Protein AF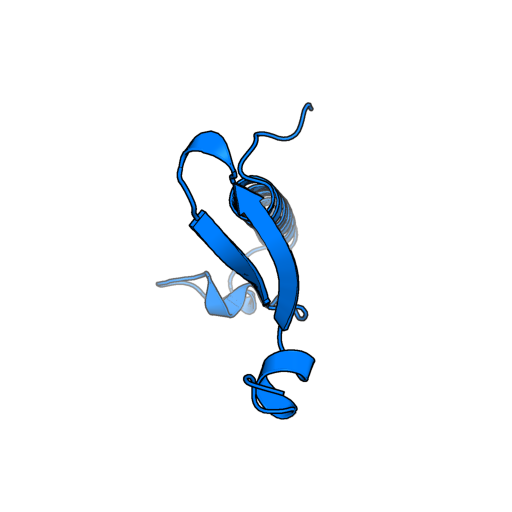-A0A941M8N7-F1 (afdb_monomer_lite)

Foldseek 3Di:
DPDDPVVVVQWDKDWDDDVVVRDTDIFIDGPDDDVQVVDDPDGLVVDDPVVSVVVSVVVVQVRVCVRVVHHDDD

Secondary structure (DSSP, 8-state):
--S-HHHHHHEEEEEEEEGGGTEEEEEEEESS--GGGT-SS--GGGS-HHHHHHHHHHHHHHHHHHHHTSPPP-

Structure (mmCIF, N/CA/C/O backbone):
data_AF-A0A941M8N7-F1
#
_entry.id   AF-A0A941M8N7-F1
#
loop_
_atom_site.group_PDB
_atom_site.id
_atom_site.type_symbol
_atom_site.label_atom_id
_atom_site.label_alt_id
_atom_site.label_comp_id
_atom_site.label_asym_id
_atom_site.label_entity_id
_atom_site.label_seq_id
_atom_site.pdbx_PDB_ins_code
_atom_site.Cartn_x
_atom_site.Cartn_y
_atom_site.Cartn_z
_atom_site.occupancy
_atom_site.B_iso_or_equiv
_atom_site.auth_seq_id
_atom_site.auth_comp_id
_atom_site.auth_asym_id
_atom_site.auth_atom_id
_atom_site.pdbx_PDB_model_num
ATOM 1 N N . ASP A 1 1 ? 6.201 -13.184 -19.216 1.00 65.44 1 ASP A N 1
ATOM 2 C CA . ASP A 1 1 ? 5.707 -12.616 -17.948 1.00 65.44 1 ASP A CA 1
ATOM 3 C C . ASP A 1 1 ? 6.164 -13.474 -16.786 1.00 65.44 1 ASP A C 1
ATOM 5 O O . ASP A 1 1 ? 5.782 -14.635 -16.733 1.00 65.44 1 ASP A O 1
ATOM 9 N N . TYR A 1 2 ? 6.993 -12.924 -15.899 1.00 83.75 2 TYR A N 1
ATOM 10 C CA . TYR A 1 2 ? 7.616 -13.670 -14.794 1.00 83.75 2 TYR A CA 1
ATOM 11 C C . TYR A 1 2 ? 6.730 -13.771 -13.540 1.00 83.75 2 TYR A C 1
ATOM 13 O O . TYR A 1 2 ? 6.918 -14.670 -12.726 1.00 83.75 2 TYR A O 1
ATOM 21 N N . LEU A 1 3 ? 5.731 -12.890 -13.398 1.00 88.12 3 LEU A N 1
ATOM 22 C CA . LEU A 1 3 ? 4.767 -12.904 -12.294 1.00 88.12 3 LEU A CA 1
ATOM 23 C C . LEU A 1 3 ? 3.408 -13.454 -12.742 1.00 88.12 3 LEU A C 1
ATOM 25 O O . LEU A 1 3 ? 2.844 -13.055 -13.772 1.00 88.12 3 LEU A O 1
ATOM 29 N N . ALA A 1 4 ? 2.839 -14.335 -11.921 1.00 94.19 4 ALA A N 1
ATOM 30 C CA . ALA A 1 4 ? 1.498 -14.859 -12.133 1.00 94.19 4 ALA A CA 1
ATOM 31 C C . ALA A 1 4 ? 0.453 -13.724 -12.120 1.00 94.19 4 ALA A C 1
ATOM 33 O O . ALA A 1 4 ? 0.595 -12.719 -11.417 1.00 94.19 4 ALA A O 1
ATOM 34 N N . LYS A 1 5 ? -0.603 -13.857 -12.934 1.00 94.12 5 LYS A N 1
ATOM 35 C CA . LYS A 1 5 ? -1.622 -12.804 -13.117 1.00 94.12 5 LYS A CA 1
ATOM 36 C C . LYS A 1 5 ? -2.318 -12.422 -11.807 1.00 94.12 5 LYS A C 1
ATOM 38 O O . LYS A 1 5 ? -2.572 -11.247 -11.577 1.00 94.12 5 LYS A O 1
ATOM 43 N N . ASN A 1 6 ? -2.583 -13.399 -10.943 1.00 94.81 6 ASN A N 1
ATOM 44 C CA . ASN A 1 6 ? -3.190 -13.183 -9.629 1.00 94.81 6 ASN A CA 1
ATOM 45 C C . ASN A 1 6 ? -2.304 -12.332 -8.703 1.00 94.81 6 ASN A C 1
ATOM 47 O O . ASN A 1 6 ? -2.821 -11.480 -7.989 1.00 94.81 6 ASN A O 1
ATOM 51 N N . ILE A 1 7 ? -0.980 -12.515 -8.745 1.00 93.56 7 ILE A N 1
ATOM 52 C CA . ILE A 1 7 ? -0.048 -11.693 -7.963 1.00 93.56 7 ILE A CA 1
ATOM 53 C C . ILE A 1 7 ? -0.093 -10.248 -8.462 1.00 93.56 7 ILE A C 1
ATOM 55 O O . ILE A 1 7 ? -0.334 -9.332 -7.686 1.00 93.56 7 ILE A O 1
ATOM 59 N N . ARG A 1 8 ? -0.001 -10.034 -9.775 1.00 92.31 8 ARG A N 1
ATOM 60 C CA . ARG A 1 8 ? -0.074 -8.685 -10.367 1.00 92.31 8 ARG A CA 1
ATOM 61 C C . ARG A 1 8 ? -1.411 -7.980 -10.130 1.00 92.31 8 ARG A C 1
ATOM 63 O O . ARG A 1 8 ? -1.478 -6.754 -10.069 1.00 92.31 8 ARG A O 1
ATOM 70 N N . ALA A 1 9 ? -2.491 -8.747 -10.001 1.00 94.50 9 ALA A N 1
ATOM 71 C CA . ALA A 1 9 ? -3.793 -8.198 -9.656 1.00 94.50 9 ALA A CA 1
ATOM 72 C C . ALA A 1 9 ? -3.808 -7.641 -8.223 1.00 94.50 9 ALA A C 1
ATOM 74 O O . ALA A 1 9 ? -4.340 -6.554 -8.026 1.00 94.50 9 ALA A O 1
ATOM 75 N N . ARG A 1 10 ? -3.175 -8.333 -7.265 1.00 95.62 10 ARG A N 1
ATOM 76 C CA . ARG A 1 10 ? -3.180 -7.992 -5.832 1.00 95.62 10 ARG A CA 1
ATOM 77 C C . ARG A 1 10 ? -2.231 -6.850 -5.445 1.00 95.62 10 ARG A C 1
ATOM 79 O O . ARG A 1 10 ? -2.485 -6.171 -4.452 1.00 95.62 10 ARG A O 1
ATOM 86 N N . TYR A 1 11 ? -1.152 -6.651 -6.200 1.00 95.94 11 TYR A N 1
ATOM 87 C CA . TYR A 1 11 ? -0.094 -5.701 -5.851 1.00 95.94 11 TYR A CA 1
ATOM 88 C C . TYR A 1 11 ? -0.000 -4.538 -6.833 1.00 95.94 11 TYR A C 1
ATOM 90 O O . TYR A 1 11 ? -0.081 -4.726 -8.049 1.00 95.94 11 TYR A O 1
ATOM 98 N N . GLU A 1 12 ? 0.173 -3.337 -6.296 1.00 95.31 12 GLU A N 1
ATOM 99 C CA . GLU A 1 12 ? 0.720 -2.199 -7.023 1.00 95.31 12 GLU A CA 1
ATOM 100 C C . GLU A 1 12 ? 2.233 -2.376 -7.097 1.00 95.31 12 GLU A C 1
ATOM 102 O O . GLU A 1 12 ? 2.850 -2.833 -6.134 1.00 95.31 12 GLU A O 1
ATOM 107 N N . MET A 1 13 ? 2.808 -2.139 -8.275 1.00 94.69 13 MET A N 1
ATOM 108 C CA . MET A 1 13 ? 4.193 -2.500 -8.564 1.00 94.69 13 MET A CA 1
ATOM 109 C C . MET A 1 13 ? 4.875 -1.396 -9.364 1.00 94.69 13 MET A C 1
ATOM 111 O O . MET A 1 13 ? 4.277 -0.853 -10.295 1.00 94.69 13 MET A O 1
ATOM 115 N N . ILE A 1 14 ? 6.137 -1.126 -9.043 1.00 93.50 14 ILE A N 1
ATOM 116 C CA . ILE A 1 14 ? 7.017 -0.247 -9.815 1.00 93.50 14 ILE A CA 1
ATOM 117 C C . ILE A 1 14 ? 8.361 -0.924 -10.032 1.00 93.50 14 ILE A C 1
ATOM 119 O O . ILE A 1 14 ? 8.931 -1.523 -9.120 1.00 93.50 14 ILE A O 1
ATOM 123 N N . ASP A 1 15 ? 8.887 -0.783 -11.239 1.00 93.50 15 ASP A N 1
ATOM 124 C CA . ASP A 1 15 ? 10.230 -1.230 -11.565 1.00 93.50 15 ASP A CA 1
ATOM 125 C C . ASP A 1 15 ? 11.231 -0.112 -11.284 1.00 93.50 15 ASP A C 1
ATOM 127 O O . ASP A 1 15 ? 11.053 1.033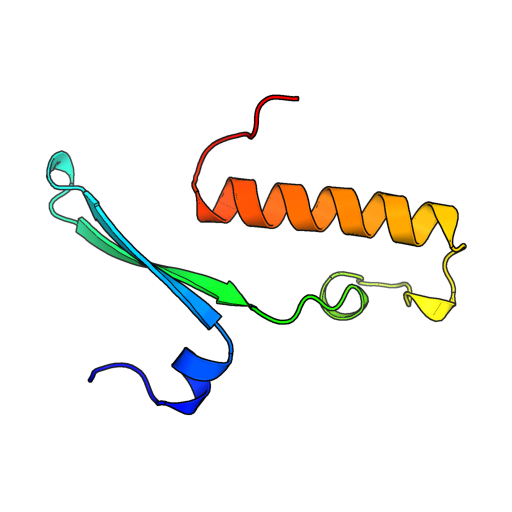 -11.705 1.00 93.50 15 ASP A O 1
ATOM 131 N N . VAL A 1 16 ? 12.294 -0.447 -10.559 1.00 93.12 16 VAL A N 1
ATOM 132 C CA . VAL A 1 16 ? 13.348 0.483 -10.166 1.00 93.12 16 VAL A CA 1
ATOM 133 C C . VAL A 1 16 ? 14.675 -0.033 -10.693 1.00 93.12 16 VAL A C 1
ATOM 135 O O . VAL A 1 16 ? 15.059 -1.181 -10.466 1.00 93.12 16 VAL A O 1
ATOM 138 N N . ASN A 1 17 ? 15.396 0.847 -11.384 1.00 93.69 17 ASN A N 1
ATOM 139 C CA . ASN A 1 17 ? 16.735 0.567 -11.873 1.00 93.69 17 ASN A CA 1
ATOM 140 C C . ASN A 1 17 ? 17.756 1.433 -11.130 1.00 93.69 17 ASN A C 1
ATOM 142 O O . ASN A 1 17 ? 17.693 2.662 -11.192 1.00 93.69 17 ASN A O 1
ATOM 146 N N . VAL A 1 18 ? 18.684 0.788 -10.426 1.00 90.81 18 VAL A N 1
ATOM 147 C CA . VAL A 1 18 ? 19.765 1.425 -9.672 1.00 90.81 18 VAL A CA 1
ATOM 148 C C . VAL A 1 18 ? 21.080 1.100 -10.370 1.00 90.81 18 VAL A C 1
ATOM 150 O O . VAL A 1 18 ? 21.754 0.114 -10.068 1.00 90.81 18 VAL A O 1
ATOM 153 N N . TYR A 1 19 ? 21.436 1.943 -11.337 1.00 92.00 19 TYR A N 1
ATOM 154 C CA . TYR A 1 19 ? 22.591 1.717 -12.204 1.00 92.00 19 TYR A CA 1
ATOM 155 C C . TYR A 1 19 ? 23.917 1.687 -11.441 1.00 92.00 19 TYR A C 1
ATOM 157 O O . TYR A 1 19 ? 24.759 0.851 -11.756 1.00 92.00 19 TYR A O 1
ATOM 165 N N . GLN A 1 20 ? 24.102 2.556 -10.435 1.00 92.62 20 GLN A N 1
ATOM 166 C CA . GLN A 1 20 ? 25.351 2.585 -9.659 1.00 92.62 20 GLN A CA 1
ATOM 167 C C . GLN A 1 20 ? 25.629 1.253 -8.946 1.00 92.62 20 GLN A C 1
ATOM 169 O O . GLN A 1 20 ? 26.785 0.872 -8.796 1.00 92.62 20 GLN A O 1
ATOM 174 N N . GLU A 1 21 ? 24.572 0.529 -8.575 1.00 92.69 21 GLU A N 1
ATOM 175 C CA . GLU A 1 21 ? 24.642 -0.737 -7.838 1.00 92.69 21 GLU A CA 1
ATOM 176 C C . GLU A 1 21 ? 24.509 -1.967 -8.754 1.00 92.69 21 GLU A C 1
ATOM 178 O O . GLU A 1 21 ? 24.468 -3.096 -8.271 1.00 92.69 21 GLU A O 1
ATOM 183 N N . ASN A 1 22 ? 24.408 -1.772 -10.078 1.00 93.19 22 ASN A N 1
ATOM 184 C CA .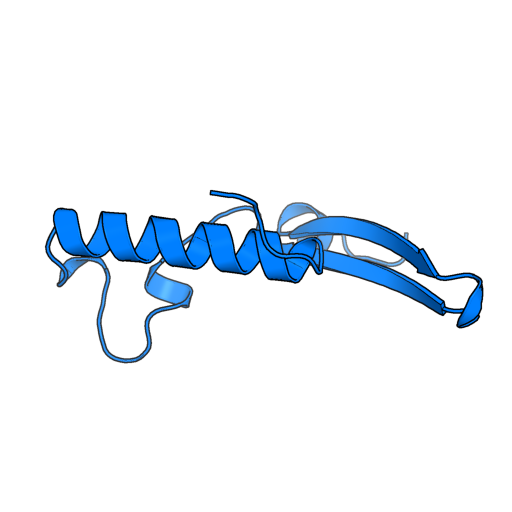 ASN A 1 22 ? 24.068 -2.821 -11.050 1.00 93.19 22 ASN A CA 1
ATOM 185 C C . ASN A 1 22 ? 22.831 -3.648 -10.636 1.00 93.19 22 ASN A C 1
ATOM 187 O O . ASN A 1 22 ? 22.785 -4.863 -10.840 1.00 93.19 22 ASN A O 1
ATOM 191 N N . LEU A 1 23 ? 21.827 -2.990 -10.044 1.00 94.50 23 LEU A N 1
ATOM 192 C CA . LEU A 1 23 ? 20.653 -3.642 -9.470 1.00 94.50 23 LEU A CA 1
ATOM 193 C C . LEU A 1 23 ? 19.368 -3.176 -10.155 1.00 94.50 23 LEU A C 1
ATOM 195 O O . LEU A 1 23 ? 19.025 -1.996 -10.136 1.00 94.50 23 LEU A O 1
ATOM 199 N N . PHE A 1 24 ? 18.598 -4.138 -10.656 1.00 94.31 24 PHE A N 1
ATOM 200 C CA . PHE A 1 24 ? 17.215 -3.941 -11.071 1.00 94.31 24 PHE A CA 1
ATOM 201 C C . PHE A 1 24 ? 16.292 -4.724 -10.138 1.00 94.31 24 PHE A C 1
ATOM 203 O O . PHE A 1 24 ? 16.511 -5.915 -9.910 1.00 94.31 24 PHE A O 1
ATOM 210 N N . HIS 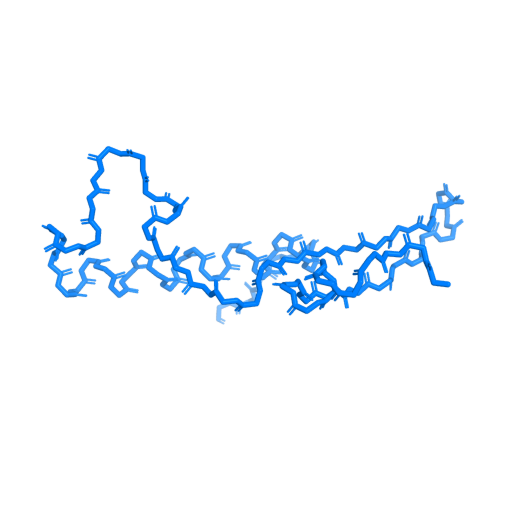A 1 25 ? 15.269 -4.069 -9.595 1.00 92.38 25 HIS A N 1
ATOM 211 C CA . HIS A 1 25 ? 14.279 -4.722 -8.743 1.00 92.38 25 HIS A CA 1
ATOM 212 C C . HIS A 1 25 ? 12.889 -4.107 -8.917 1.00 92.38 25 HIS A C 1
ATOM 214 O O . HIS A 1 25 ? 12.743 -2.915 -9.180 1.00 92.38 25 HIS A O 1
ATOM 220 N N . THR A 1 26 ? 11.860 -4.923 -8.710 1.00 93.12 26 THR A N 1
ATOM 221 C CA . THR A 1 26 ? 10.465 -4.479 -8.664 1.00 93.12 26 THR A CA 1
ATOM 222 C C . THR A 1 26 ? 10.069 -4.269 -7.206 1.00 93.12 26 THR A C 1
ATOM 224 O O . THR A 1 26 ? 10.172 -5.190 -6.393 1.00 93.12 26 THR A O 1
ATOM 227 N N . LYS A 1 27 ? 9.603 -3.070 -6.859 1.00 94.81 27 LYS A N 1
ATOM 228 C CA . LYS A 1 27 ? 8.956 -2.808 -5.569 1.00 94.81 27 LYS A CA 1
ATOM 229 C C . LYS A 1 27 ? 7.468 -3.090 -5.685 1.00 94.81 27 LYS A C 1
ATOM 231 O O . LYS A 1 27 ? 6.886 -2.856 -6.741 1.00 94.81 27 LYS A O 1
ATOM 236 N N . MET A 1 28 ? 6.850 -3.568 -4.604 1.00 95.25 28 MET A N 1
ATOM 237 C CA . MET A 1 28 ? 5.423 -3.895 -4.589 1.00 95.25 28 MET A CA 1
ATOM 238 C C . MET A 1 28 ? 4.776 -3.587 -3.234 1.00 95.25 28 MET A C 1
ATOM 240 O O . MET A 1 28 ? 5.379 -3.871 -2.200 1.00 95.25 28 MET A O 1
ATOM 244 N N . HIS A 1 29 ? 3.530 -3.109 -3.229 1.00 95.31 29 HIS A N 1
ATOM 245 C CA . HIS A 1 29 ? 2.661 -3.107 -2.043 1.00 95.31 29 HIS A CA 1
ATOM 246 C C . HIS A 1 29 ? 1.248 -3.585 -2.398 1.00 95.31 29 HIS A C 1
ATOM 248 O O . HIS A 1 29 ? 0.866 -3.635 -3.566 1.00 95.31 29 HIS A O 1
ATOM 254 N N . VAL A 1 30 ? 0.481 -4.024 -1.399 1.00 96.12 30 VAL A N 1
ATOM 255 C CA . VAL A 1 30 ? -0.893 -4.505 -1.612 1.00 96.12 30 VAL A CA 1
ATOM 256 C C . VAL A 1 30 ? -1.780 -3.326 -2.024 1.00 96.12 30 VAL A C 1
ATOM 258 O O . VAL A 1 30 ? -1.696 -2.268 -1.404 1.00 96.12 30 VAL A O 1
ATOM 261 N N . LYS A 1 31 ? -2.624 -3.514 -3.049 1.00 94.25 31 LYS A N 1
ATOM 262 C CA . LYS A 1 31 ? -3.565 -2.479 -3.521 1.00 94.25 31 LYS A CA 1
ATOM 263 C C . LYS A 1 31 ? -4.668 -2.202 -2.509 1.00 94.25 31 LYS A C 1
ATOM 265 O O . LYS A 1 31 ? -4.948 -1.057 -2.168 1.00 94.25 31 LYS A O 1
ATOM 270 N N . ASP A 1 32 ? -5.294 -3.274 -2.038 1.00 95.06 32 ASP A N 1
ATOM 271 C CA . ASP A 1 32 ? -6.433 -3.191 -1.138 1.00 95.06 32 ASP A CA 1
ATOM 272 C C . ASP A 1 32 ? -5.937 -3.110 0.304 1.00 95.06 32 ASP A C 1
ATOM 274 O O . ASP A 1 32 ? -5.491 -4.097 0.895 1.00 95.06 32 ASP A O 1
ATOM 278 N N . PHE A 1 33 ? -5.987 -1.901 0.859 1.00 94.75 33 PHE A N 1
ATOM 279 C CA . PHE A 1 33 ? -5.638 -1.662 2.250 1.00 94.75 33 PHE A CA 1
ATOM 280 C C . PHE A 1 33 ? -6.709 -2.237 3.183 1.00 94.75 33 PHE A C 1
ATOM 282 O O . PHE A 1 33 ? -7.883 -1.873 3.098 1.00 94.75 33 PHE A O 1
ATOM 289 N N . ASP A 1 34 ? -6.274 -3.060 4.132 1.00 94.94 34 ASP A N 1
ATOM 290 C CA . ASP A 1 34 ? -7.094 -3.562 5.229 1.00 94.94 34 ASP A CA 1
ATOM 291 C C . ASP A 1 34 ? -6.300 -3.463 6.531 1.00 94.94 34 ASP A C 1
ATOM 293 O O . ASP A 1 34 ? -5.277 -4.126 6.694 1.00 94.94 34 ASP A O 1
ATOM 297 N N . ILE A 1 35 ? -6.774 -2.619 7.448 1.00 95.00 35 ILE A N 1
ATOM 298 C CA . ILE A 1 35 ? -6.130 -2.367 8.738 1.00 95.00 35 ILE A CA 1
ATOM 299 C C . ILE A 1 35 ? -6.009 -3.639 9.590 1.00 95.00 35 ILE A C 1
ATOM 301 O O . ILE A 1 35 ? -5.025 -3.767 10.315 1.00 95.00 35 ILE A O 1
ATOM 305 N N . ASP A 1 36 ? -6.938 -4.596 9.484 1.00 94.94 36 ASP A N 1
ATOM 306 C CA . ASP A 1 36 ? -6.896 -5.822 10.292 1.00 94.94 36 ASP A CA 1
ATOM 307 C C . ASP A 1 36 ? -5.676 -6.701 9.947 1.00 94.94 36 ASP A C 1
ATOM 309 O O . ASP A 1 36 ? -5.229 -7.477 10.787 1.00 94.94 36 ASP A O 1
ATOM 313 N N . HIS A 1 37 ? -5.073 -6.547 8.760 1.00 94.56 37 HIS A N 1
ATOM 314 C CA . HIS A 1 37 ? -3.818 -7.227 8.409 1.00 94.56 37 HIS A CA 1
ATOM 315 C C . HIS A 1 37 ? -2.576 -6.646 9.102 1.00 94.56 37 HIS A C 1
ATOM 317 O O . HIS A 1 37 ? -1.523 -7.283 9.090 1.00 94.56 37 HIS A O 1
ATOM 323 N N . TYR A 1 38 ? -2.679 -5.443 9.668 1.00 93.69 38 TYR A N 1
ATOM 324 C CA . TYR A 1 38 ? -1.560 -4.712 10.271 1.00 93.69 38 TYR A CA 1
ATOM 325 C C . TYR A 1 38 ? -1.683 -4.582 11.793 1.00 93.69 38 TYR A C 1
ATOM 327 O O . TYR A 1 38 ? -0.757 -4.103 12.446 1.00 93.69 38 TYR A O 1
ATOM 335 N N . LEU A 1 39 ? -2.813 -4.994 12.370 1.00 94.12 39 LEU A N 1
ATOM 336 C CA . LEU A 1 39 ? -3.000 -5.057 13.814 1.00 94.12 39 LEU A CA 1
ATOM 337 C C . LEU A 1 39 ? -2.589 -6.442 14.330 1.00 94.12 39 LEU A C 1
ATOM 339 O O . LEU A 1 39 ? -2.925 -7.462 13.736 1.00 94.12 39 LEU A O 1
ATOM 343 N N . PHE A 1 40 ? -1.862 -6.479 15.448 1.00 90.38 40 PHE A N 1
ATOM 344 C CA . PHE A 1 40 ? -1.371 -7.733 16.030 1.00 90.38 40 PHE A CA 1
ATOM 345 C C . PHE A 1 40 ? -2.360 -8.339 17.035 1.00 90.38 40 PHE A C 1
ATOM 347 O O . PHE A 1 40 ? -2.818 -9.464 16.858 1.00 90.38 40 PHE A O 1
ATOM 354 N N . GLU A 1 41 ? -2.685 -7.597 18.096 1.00 90.06 41 GLU A N 1
ATOM 355 C CA . GLU A 1 41 ? -3.485 -8.096 19.230 1.00 90.06 41 GLU A CA 1
ATOM 356 C C . GLU A 1 41 ? -4.921 -7.562 19.250 1.00 90.06 41 GLU A C 1
ATOM 358 O O . GLU A 1 41 ? -5.778 -8.102 19.946 1.00 90.06 41 GLU A O 1
ATOM 363 N N . GLU A 1 42 ? -5.196 -6.512 18.479 1.00 90.69 42 GLU A N 1
ATOM 364 C CA . GLU A 1 42 ? -6.477 -5.814 18.474 1.00 90.69 42 GLU A CA 1
ATOM 365 C C . GLU A 1 42 ? -7.149 -5.925 17.105 1.00 90.69 42 GLU A C 1
ATOM 367 O O . GLU A 1 42 ? -6.479 -6.090 16.089 1.00 90.69 42 GLU A O 1
ATOM 372 N N . LYS A 1 43 ? -8.479 -5.825 17.056 1.00 93.50 43 LYS A N 1
ATOM 373 C CA . LYS A 1 43 ? -9.223 -5.777 15.787 1.00 93.50 43 LYS A CA 1
ATOM 374 C C . LYS A 1 43 ? -9.722 -4.374 15.498 1.00 93.50 43 LYS A C 1
ATOM 376 O O . LYS A 1 43 ? -10.149 -3.658 16.400 1.00 93.50 43 LYS A O 1
ATOM 381 N N . ALA A 1 44 ? -9.818 -4.019 14.223 1.00 92.44 44 ALA A N 1
ATOM 382 C CA . ALA A 1 44 ? -10.302 -2.718 13.768 1.00 92.44 44 ALA A CA 1
ATOM 383 C C . ALA A 1 44 ? -11.685 -2.358 14.327 1.00 92.44 44 ALA A C 1
ATOM 385 O O . ALA A 1 44 ? -11.976 -1.193 14.585 1.00 92.44 44 ALA A O 1
ATOM 386 N N . ARG A 1 45 ? -12.540 -3.370 14.522 1.00 93.62 45 ARG A N 1
ATOM 387 C CA . ARG A 1 45 ? -13.896 -3.232 15.081 1.00 93.62 45 ARG A CA 1
ATOM 388 C C . ARG A 1 45 ? -13.932 -2.874 16.571 1.00 93.62 45 ARG A C 1
ATOM 390 O O . ARG A 1 45 ? -14.965 -2.415 17.043 1.00 93.62 45 ARG A O 1
ATOM 397 N N . ASN A 1 46 ? -12.850 -3.140 17.298 1.00 94.88 46 ASN A N 1
ATOM 398 C CA . ASN A 1 46 ? -12.737 -2.880 18.732 1.00 94.88 46 ASN A CA 1
ATOM 399 C C . ASN A 1 46 ? -12.148 -1.482 19.009 1.00 94.88 46 ASN A C 1
ATOM 401 O O . ASN A 1 46 ? -12.228 -0.991 20.131 1.00 94.88 46 ASN A O 1
ATOM 405 N N . LEU A 1 47 ? -11.586 -0.830 17.987 1.00 93.88 47 LEU A N 1
ATOM 406 C CA . LEU A 1 47 ? -11.064 0.531 18.062 1.00 93.88 47 LEU A CA 1
ATOM 407 C C . LEU A 1 47 ? -12.183 1.560 17.892 1.00 93.88 47 LEU A C 1
ATOM 409 O O . LEU A 1 47 ? -13.128 1.360 17.122 1.00 93.88 47 LEU A O 1
ATOM 413 N N . SER A 1 48 ? -12.047 2.719 18.542 1.00 96.19 48 SER A N 1
ATOM 414 C CA . SER A 1 48 ? -12.929 3.844 18.234 1.00 96.19 48 SER A CA 1
ATOM 415 C C . SER A 1 48 ? -12.696 4.335 16.801 1.00 96.19 48 SER A C 1
ATOM 417 O O . SER A 1 48 ? -11.595 4.240 16.255 1.00 96.19 48 SER A O 1
ATOM 419 N N . PHE A 1 49 ? -13.719 4.940 16.191 1.00 95.62 49 PHE A N 1
ATOM 420 C CA . PHE A 1 49 ? -13.611 5.487 14.834 1.00 95.62 49 PHE A CA 1
ATOM 421 C C . PHE A 1 49 ? -12.432 6.466 14.682 1.00 95.62 49 PHE A C 1
ATOM 423 O O . PHE A 1 49 ? -11.707 6.431 13.690 1.00 95.62 49 PHE A O 1
ATOM 430 N N . LYS A 1 50 ? -12.204 7.314 15.693 1.00 96.94 50 LYS A N 1
ATOM 431 C CA . LYS A 1 50 ? -11.124 8.309 15.687 1.00 96.94 50 LYS A CA 1
ATOM 432 C C . LYS A 1 50 ? -9.742 7.659 15.753 1.00 96.94 50 LYS A C 1
ATOM 434 O O . LYS A 1 50 ? -8.827 8.104 15.062 1.00 96.94 50 LYS A O 1
ATOM 439 N N . GLU A 1 51 ? -9.581 6.630 16.580 1.00 95.88 51 GLU A N 1
ATOM 440 C CA . GLU A 1 51 ? -8.322 5.887 16.682 1.00 95.88 51 GLU A CA 1
ATOM 441 C C . GLU A 1 51 ? -8.041 5.111 15.407 1.00 95.88 51 GLU A C 1
ATOM 443 O O . GLU A 1 51 ? -6.939 5.216 14.871 1.00 95.88 51 GLU A O 1
ATOM 448 N N . ARG A 1 52 ? -9.057 4.424 14.877 1.00 95.69 52 ARG A N 1
ATOM 449 C CA . ARG A 1 52 ? -8.969 3.720 13.603 1.00 95.69 52 ARG A CA 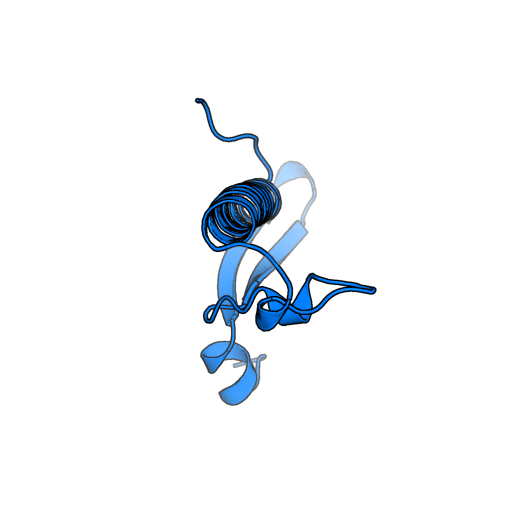1
ATOM 450 C C . ARG A 1 52 ? -8.495 4.657 12.495 1.00 95.69 52 ARG A C 1
ATOM 452 O O . ARG A 1 52 ? -7.477 4.379 11.876 1.00 95.69 52 ARG A O 1
ATOM 459 N N . LEU A 1 53 ? -9.151 5.805 12.309 1.00 96.12 53 LEU A N 1
ATOM 460 C CA . LEU A 1 53 ? -8.776 6.781 11.279 1.00 96.12 53 LEU A CA 1
ATOM 461 C C . LEU A 1 53 ? -7.322 7.260 11.431 1.00 96.12 53 LEU A C 1
ATOM 463 O O . LEU A 1 53 ? -6.583 7.366 10.454 1.00 96.12 53 LEU A O 1
ATOM 467 N N . LYS A 1 54 ? -6.893 7.527 12.670 1.00 96.69 54 LYS A N 1
ATOM 468 C CA . LYS A 1 54 ? -5.524 7.958 12.972 1.00 96.69 54 LYS A CA 1
ATOM 469 C C . LYS A 1 54 ? -4.495 6.875 12.638 1.00 96.69 54 LYS A C 1
ATOM 471 O O . LYS A 1 54 ? -3.430 7.201 12.119 1.00 96.69 54 LYS A O 1
ATOM 476 N N . ILE A 1 55 ? -4.788 5.616 12.959 1.00 95.94 55 ILE A N 1
ATOM 477 C CA . ILE A 1 55 ? -3.900 4.482 12.680 1.00 95.94 55 ILE A CA 1
ATOM 478 C C . ILE A 1 55 ? -3.838 4.219 11.174 1.00 95.94 55 ILE A C 1
ATOM 480 O O . ILE A 1 55 ? -2.742 4.119 10.633 1.00 95.94 55 ILE A O 1
ATOM 484 N N . GLU A 1 56 ? -4.982 4.200 10.484 1.00 96.12 56 GLU A N 1
ATOM 485 C CA . GLU A 1 56 ? -5.035 4.019 9.028 1.00 96.12 56 GLU A CA 1
ATOM 486 C C . GLU A 1 56 ? -4.225 5.092 8.293 1.00 96.12 56 GLU A C 1
ATOM 488 O O . GLU A 1 56 ? -3.453 4.767 7.394 1.00 96.12 56 GLU A O 1
ATOM 493 N N . ALA A 1 57 ? -4.349 6.360 8.696 1.00 96.00 57 ALA A N 1
ATOM 494 C CA . ALA A 1 57 ? -3.589 7.452 8.091 1.00 96.00 57 ALA A CA 1
ATOM 495 C C . ALA A 1 57 ? -2.071 7.277 8.273 1.00 96.00 57 ALA A C 1
ATOM 497 O O . ALA A 1 57 ? -1.306 7.511 7.339 1.00 96.00 57 ALA A O 1
ATOM 498 N N . ARG A 1 58 ? -1.636 6.837 9.461 1.00 96.12 58 ARG A N 1
ATOM 499 C CA . ARG A 1 58 ? -0.217 6.581 9.753 1.00 96.12 58 ARG A CA 1
ATOM 500 C C . ARG A 1 58 ? 0.326 5.404 8.954 1.00 96.12 58 ARG A C 1
ATOM 502 O O . ARG A 1 58 ? 1.362 5.551 8.322 1.00 96.12 58 ARG A O 1
ATOM 509 N N . LEU A 1 59 ? -0.396 4.284 8.934 1.00 96.19 59 LEU A N 1
ATOM 510 C CA . LEU A 1 59 ? 0.008 3.090 8.191 1.00 96.19 59 LEU A CA 1
ATOM 511 C C . LEU A 1 59 ? 0.090 3.362 6.691 1.00 96.19 59 LEU A C 1
ATOM 513 O O . LEU A 1 59 ? 1.068 2.988 6.058 1.00 96.19 59 LEU A O 1
ATOM 517 N N . LYS A 1 60 ? -0.912 4.039 6.116 1.00 95.31 60 LYS A N 1
ATOM 518 C CA . LYS A 1 60 ? -0.894 4.389 4.690 1.00 95.31 60 LYS A CA 1
ATOM 519 C C . LYS A 1 60 ? 0.304 5.264 4.348 1.00 95.31 60 LYS A C 1
ATOM 521 O O . LYS A 1 60 ? 0.987 4.983 3.375 1.00 95.31 60 LYS A O 1
ATOM 526 N N . ARG A 1 61 ? 0.593 6.276 5.171 1.00 95.62 61 A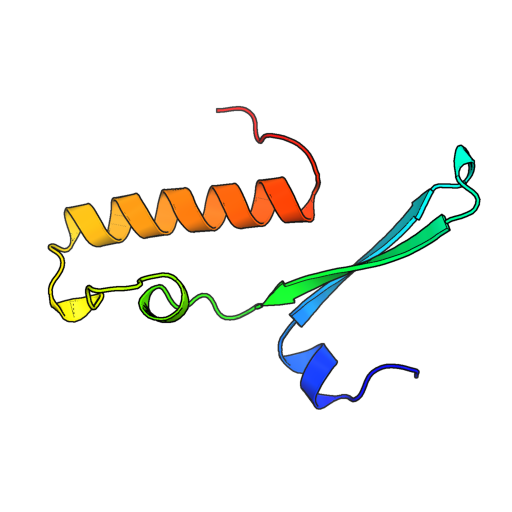RG A N 1
ATOM 527 C CA . ARG A 1 61 ? 1.783 7.110 4.987 1.00 95.62 61 ARG A CA 1
ATOM 528 C C . ARG A 1 61 ? 3.064 6.278 5.030 1.00 95.62 61 ARG A C 1
ATOM 530 O O . ARG A 1 61 ? 3.877 6.398 4.127 1.00 95.62 61 ARG A O 1
ATOM 537 N N . GLU A 1 62 ? 3.223 5.433 6.041 1.00 96.00 62 GLU A N 1
ATOM 538 C CA . GLU A 1 62 ? 4.424 4.610 6.199 1.00 96.00 62 GLU A CA 1
ATOM 539 C C . GLU A 1 62 ? 4.605 3.625 5.030 1.00 96.00 62 GLU A C 1
ATOM 541 O O . GLU A 1 62 ? 5.713 3.468 4.523 1.00 96.00 62 GLU A O 1
ATOM 546 N N . ILE A 1 63 ? 3.518 3.012 4.541 1.00 95.81 63 ILE A N 1
ATOM 547 C CA . ILE A 1 63 ? 3.539 2.147 3.351 1.00 95.81 63 ILE A CA 1
ATOM 548 C C . ILE A 1 63 ? 4.053 2.919 2.131 1.00 95.81 63 ILE A C 1
ATOM 550 O O . ILE A 1 63 ? 4.944 2.424 1.442 1.00 95.81 63 ILE A O 1
ATOM 554 N N . GLU A 1 64 ? 3.543 4.127 1.886 1.00 94.88 64 GLU A N 1
ATOM 555 C CA . GLU A 1 64 ? 3.991 4.980 0.777 1.00 94.88 64 GLU A CA 1
ATOM 556 C C . GLU A 1 64 ? 5.461 5.393 0.924 1.00 94.88 64 GLU A C 1
ATOM 558 O O . GLU A 1 64 ? 6.234 5.348 -0.037 1.00 94.88 64 GLU A O 1
ATOM 563 N N . GLU A 1 65 ? 5.880 5.757 2.136 1.00 95.88 65 GLU A N 1
ATOM 564 C CA . GLU A 1 65 ? 7.259 6.150 2.429 1.00 95.88 65 GLU A CA 1
ATOM 565 C C . GLU A 1 65 ? 8.238 4.997 2.182 1.00 95.88 65 GLU A C 1
ATOM 567 O O . GLU A 1 65 ? 9.265 5.178 1.518 1.00 95.88 65 GLU A O 1
ATOM 572 N N . LEU A 1 66 ? 7.897 3.787 2.637 1.00 94.50 66 LEU A N 1
ATOM 573 C CA . LEU A 1 66 ? 8.671 2.570 2.386 1.00 94.50 66 LEU A CA 1
ATOM 574 C C . LEU A 1 66 ? 8.679 2.198 0.899 1.00 94.50 66 LEU A C 1
ATOM 576 O O . LEU A 1 66 ? 9.731 1.864 0.344 1.00 94.50 66 LEU A O 1
ATOM 580 N N . TYR A 1 67 ? 7.527 2.288 0.233 1.00 94.62 67 TYR A N 1
ATOM 581 C CA . TYR A 1 67 ? 7.393 1.962 -1.183 1.00 94.62 67 TYR A CA 1
ATOM 582 C C . TYR A 1 67 ? 8.247 2.887 -2.056 1.00 94.62 67 TYR A C 1
ATOM 584 O O . TYR A 1 67 ? 9.018 2.432 -2.909 1.00 94.62 67 TYR A O 1
ATOM 592 N N . HIS A 1 68 ? 8.225 4.188 -1.781 1.00 92.38 68 HIS A N 1
ATOM 593 C CA . HIS A 1 68 ? 9.050 5.155 -2.496 1.00 92.38 68 HIS A CA 1
ATOM 594 C C . HIS A 1 68 ? 10.494 5.229 -1.985 1.00 92.38 68 HIS A C 1
ATOM 596 O O . HIS A 1 68 ? 11.373 5.678 -2.722 1.00 92.38 68 HIS A O 1
ATOM 602 N N . GLY A 1 69 ? 10.779 4.717 -0.787 1.00 90.69 69 GLY A N 1
ATOM 603 C CA . GLY A 1 69 ? 12.096 4.787 -0.153 1.00 90.69 69 GLY A CA 1
ATOM 604 C C . GLY A 1 69 ? 12.483 6.206 0.271 1.00 90.69 69 GLY A C 1
ATOM 605 O O . GLY A 1 69 ? 13.662 6.552 0.233 1.00 90.69 69 GLY A O 1
ATOM 606 N N . ARG A 1 70 ? 11.501 7.049 0.610 1.00 92.75 70 ARG A N 1
ATOM 607 C CA . ARG A 1 70 ? 11.709 8.426 1.083 1.00 92.75 70 ARG A CA 1
ATOM 608 C C . ARG A 1 70 ? 10.566 8.861 1.990 1.00 92.75 70 ARG A C 1
ATOM 610 O O . ARG A 1 70 ? 9.432 8.452 1.775 1.00 92.75 70 ARG A O 1
ATOM 617 N N . ASN A 1 71 ? 10.853 9.770 2.913 1.00 92.81 71 ASN A N 1
ATOM 618 C CA . ASN A 1 71 ? 9.816 10.376 3.743 1.00 92.81 71 ASN A CA 1
ATOM 619 C C . ASN A 1 71 ? 8.963 11.346 2.917 1.00 92.81 71 ASN A C 1
ATOM 621 O O . ASN A 1 71 ? 9.486 12.071 2.061 1.00 92.81 71 ASN A O 1
ATOM 625 N N . LEU A 1 72 ? 7.661 11.375 3.190 1.00 87.50 72 LEU A N 1
ATOM 626 C CA . LEU A 1 72 ? 6.755 12.371 2.631 1.00 87.50 72 LEU A CA 1
ATOM 627 C C . LEU A 1 72 ? 6.864 13.654 3.462 1.00 87.50 72 LEU A C 1
ATOM 629 O O . LEU A 1 72 ? 6.982 13.603 4.688 1.00 87.50 72 LEU A O 1
ATOM 633 N N . ILE A 1 73 ? 6.860 14.803 2.787 1.00 81.94 73 ILE A N 1
ATOM 634 C CA . ILE A 1 73 ? 6.874 16.118 3.438 1.00 81.94 73 ILE A CA 1
ATOM 635 C C . ILE A 1 73 ? 5.461 16.389 3.972 1.00 81.94 73 ILE A C 1
ATOM 637 O O . ILE A 1 73 ? 4.494 16.123 3.257 1.00 81.94 73 ILE A O 1
ATOM 641 N N . ASP A 1 74 ? 5.369 16.864 5.217 1.00 69.00 74 ASP A N 1
ATOM 642 C CA . ASP A 1 74 ? 4.111 17.266 5.873 1.00 69.00 74 ASP A CA 1
ATOM 643 C C . ASP A 1 74 ? 3.408 18.439 5.173 1.00 69.00 74 ASP A C 1
ATOM 645 O O . ASP A 1 74 ? 4.112 19.384 4.740 1.00 69.00 74 ASP A O 1
#

Radius of gyration: 15.75 Å; chains: 1; bounding box: 39×32×37 Å

Sequence (74 aa):
DYLAKNIRARYEMIDVNVYQENLFHTKMHVKDFDIDHYLFEEKARNLSFKERLKIEARLKREIEELYHGRNLID

pLDDT: mean 93.07, std 5.05, range [65.44, 96.94]